Protein AF-A0A0G4PUP4-F1 (afdb_monomer_lite)

Organism: Penicillium camemberti (strain FM 013) (NCBI:txid1429867)

Secondary structure (DSSP, 8-state):
----TT-EEE-TT--EEEE---TT-----HHHHSSS-STT--HHHHHTT--S--HHHHHHHHHHHHH-HHHHHHHTS-THHHHHHHHHH------HHHHHHHHHHHHHHHHTPPPPP-

pLDDT: mean 81.64, std 12.45, range [46.5, 97.56]

Foldseek 3Di:
DPQPQPDFDADPVRDGPDGPNCPPDDDDPLLLVLAAAPVQDPVVCLLQLPWDGHPSLVVVLVVVCVVPVVSSCSSVDTCLSVLVCVLVPDPDPDDPVSNVSNVVSSVCVVVVHDDDDD

Sequence (118 aa):
MDDKGDYILVDKDFNVTGLIDWIFARAVLIYEAFGPLLLTAEMNDIYEGKPGRSRGDTILAEAIQTKNKDLVRFFSGPDLVRRFSFSLGMGMDMSWDKAVALFRGIISIAERSSLKFD

Structure (mmCIF, N/CA/C/O backbone):
data_AF-A0A0G4PUP4-F1
#
_entry.id   AF-A0A0G4PUP4-F1
#
loop_
_atom_site.group_PDB
_atom_site.id
_atom_site.type_symbol
_atom_site.label_atom_id
_atom_site.label_alt_id
_atom_site.label_comp_id
_atom_site.label_asym_id
_atom_site.label_entity_id
_atom_site.label_seq_id
_atom_site.pdbx_PDB_ins_code
_atom_site.Cartn_x
_atom_site.Cartn_y
_atom_site.Cartn_z
_atom_site.occupancy
_atom_site.B_iso_or_equiv
_atom_site.auth_seq_id
_atom_site.auth_comp_id
_atom_site.auth_asym_id
_atom_site.auth_atom_id
_atom_site.pdbx_PDB_model_num
ATOM 1 N N . MET A 1 1 ? -19.122 -0.556 -12.487 1.00 48.66 1 MET A N 1
ATOM 2 C CA . MET A 1 1 ? -19.631 -0.708 -11.111 1.00 48.66 1 MET A CA 1
ATOM 3 C C . MET A 1 1 ? -18.873 0.295 -10.278 1.00 48.66 1 MET A C 1
ATOM 5 O O . MET A 1 1 ? -17.676 0.408 -10.503 1.00 48.66 1 MET A O 1
ATOM 9 N N . ASP A 1 2 ? -19.562 1.063 -9.439 1.00 49.28 2 ASP A N 1
ATOM 10 C CA . ASP A 1 2 ? -18.888 1.783 -8.355 1.00 49.28 2 ASP A CA 1
ATOM 11 C C . ASP A 1 2 ? -18.415 0.693 -7.387 1.00 49.28 2 ASP A C 1
ATOM 13 O O . ASP A 1 2 ? -19.221 -0.140 -6.983 1.00 49.28 2 ASP A O 1
ATOM 17 N N . ASP A 1 3 ? -17.102 0.565 -7.227 1.00 53.50 3 ASP A N 1
ATOM 18 C CA . ASP A 1 3 ? -16.391 -0.551 -6.583 1.00 53.50 3 ASP A CA 1
ATOM 19 C C . ASP A 1 3 ? -15.763 -0.132 -5.251 1.00 53.50 3 ASP A C 1
ATOM 21 O O . ASP A 1 3 ? -14.914 -0.827 -4.678 1.00 53.50 3 ASP A O 1
ATOM 25 N N . LYS A 1 4 ? -16.147 1.048 -4.774 1.00 60.50 4 LYS A N 1
ATOM 26 C CA . LYS A 1 4 ? -15.614 1.621 -3.559 1.00 60.50 4 LYS A CA 1
ATOM 27 C C . LYS A 1 4 ? -16.344 0.959 -2.407 1.00 60.50 4 LYS A C 1
ATOM 29 O O . LYS A 1 4 ? -17.437 1.349 -2.033 1.00 60.50 4 LYS A O 1
ATOM 34 N N . GLY A 1 5 ? -15.724 -0.063 -1.826 1.00 57.12 5 GLY A N 1
ATOM 35 C CA . GLY A 1 5 ? -16.122 -0.623 -0.533 1.00 57.12 5 GLY A CA 1
ATOM 36 C C . GLY A 1 5 ? -15.919 0.378 0.613 1.00 57.12 5 GLY A C 1
ATOM 37 O O . GLY A 1 5 ? -15.185 0.094 1.558 1.00 57.12 5 GLY A O 1
ATOM 38 N N . ASP A 1 6 ? -16.500 1.573 0.507 1.00 69.88 6 ASP A N 1
ATOM 39 C CA . ASP A 1 6 ? -16.367 2.701 1.428 1.00 69.88 6 ASP A CA 1
ATOM 40 C C . ASP A 1 6 ? -17.673 3.021 2.178 1.00 69.88 6 ASP A C 1
ATOM 42 O O . ASP A 1 6 ? -17.693 3.888 3.056 1.00 69.88 6 ASP A O 1
ATOM 46 N N . TYR A 1 7 ? -18.749 2.269 1.926 1.00 81.62 7 TYR A N 1
ATOM 47 C CA . TYR A 1 7 ? -20.032 2.464 2.594 1.00 81.62 7 TYR A CA 1
ATOM 48 C C . TYR A 1 7 ? -20.056 1.846 4.000 1.00 81.62 7 TYR A C 1
ATOM 50 O O . TYR A 1 7 ? -20.459 0.699 4.218 1.00 81.62 7 TYR A O 1
ATOM 58 N N . ILE A 1 8 ? -19.659 2.654 4.983 1.00 88.25 8 ILE A N 1
ATOM 59 C CA . ILE A 1 8 ? -19.864 2.385 6.411 1.00 88.25 8 ILE A CA 1
ATOM 60 C C . ILE A 1 8 ? -21.235 2.933 6.821 1.00 88.25 8 ILE A C 1
ATOM 62 O O . ILE A 1 8 ? -21.483 4.136 6.733 1.00 88.25 8 ILE A O 1
ATOM 66 N N . LEU A 1 9 ? -22.126 2.064 7.303 1.00 91.56 9 LEU A N 1
ATOM 67 C CA . LEU A 1 9 ? -23.409 2.478 7.867 1.00 91.56 9 LEU A CA 1
ATOM 68 C C . LEU A 1 9 ? -23.214 2.881 9.329 1.00 91.56 9 LEU A C 1
ATOM 70 O O . LEU A 1 9 ? -22.669 2.108 10.122 1.00 91.56 9 LEU A O 1
ATOM 74 N N . VAL A 1 10 ? -23.697 4.067 9.693 1.00 94.69 10 VAL A N 1
ATOM 75 C CA . VAL A 1 10 ? -23.664 4.567 11.071 1.00 94.69 10 VAL A CA 1
ATOM 76 C C . VAL A 1 10 ? -25.065 4.870 11.588 1.00 94.69 10 VAL A C 1
ATOM 78 O O . VAL A 1 10 ? -25.950 5.239 10.814 1.00 94.69 10 VAL A O 1
ATOM 81 N N . ASP A 1 11 ? -25.282 4.696 12.890 1.00 96.00 11 ASP A N 1
ATOM 82 C CA . ASP A 1 11 ? -26.496 5.187 13.545 1.00 96.00 11 ASP A CA 1
ATOM 83 C C . ASP A 1 11 ? -26.430 6.706 13.812 1.00 96.00 11 ASP A C 1
ATOM 85 O O . ASP A 1 11 ? -25.466 7.394 13.467 1.00 96.00 11 ASP A O 1
ATOM 89 N N . LYS A 1 12 ? -27.479 7.242 14.444 1.00 96.50 12 LYS A N 1
ATOM 90 C CA . LYS A 1 12 ? -27.584 8.663 14.818 1.00 96.50 12 LYS A CA 1
ATOM 91 C C . LYS A 1 12 ? -26.496 9.142 15.795 1.00 96.50 12 LYS A C 1
ATOM 93 O O . LYS A 1 12 ? -26.303 10.347 15.919 1.00 96.50 12 LYS A O 1
ATOM 98 N N . ASP A 1 13 ? -25.827 8.217 16.479 1.00 97.56 13 ASP A N 1
ATOM 99 C CA . ASP A 1 13 ? -24.788 8.474 17.474 1.00 97.56 13 ASP A CA 1
ATOM 100 C C . ASP A 1 13 ? -23.382 8.169 16.904 1.00 97.56 13 ASP A C 1
ATOM 102 O O . ASP A 1 13 ? -22.399 8.155 17.642 1.00 97.56 13 ASP A O 1
ATOM 106 N N . PHE A 1 14 ? -23.273 7.969 15.581 1.00 91.75 14 PHE A N 1
ATOM 107 C CA . PHE A 1 14 ? -22.051 7.635 14.838 1.00 91.75 14 PHE A CA 1
ATOM 108 C C . PHE A 1 14 ? -21.441 6.261 15.153 1.00 91.75 14 PHE A C 1
ATOM 110 O O . PHE A 1 14 ? -20.281 6.009 14.811 1.00 91.75 14 PHE A O 1
ATOM 117 N N . ASN A 1 15 ? -22.196 5.335 15.748 1.00 95.25 15 ASN A N 1
ATOM 118 C CA . ASN A 1 15 ? -21.725 3.960 15.897 1.00 95.25 15 ASN A CA 1
ATOM 119 C C . ASN A 1 15 ? -21.805 3.234 14.555 1.00 95.25 15 ASN A C 1
ATOM 121 O O . ASN A 1 15 ? -22.824 3.305 13.869 1.00 95.25 15 ASN A O 1
ATOM 125 N N . VAL A 1 16 ? -20.757 2.485 14.204 1.00 93.56 16 VAL A N 1
ATOM 126 C CA . VAL A 1 16 ? -20.768 1.620 13.017 1.00 93.56 16 VAL A CA 1
ATOM 127 C C . VAL A 1 16 ? -21.768 0.483 13.230 1.00 93.56 16 VAL A C 1
ATOM 129 O O . VAL A 1 16 ? -21.602 -0.332 14.135 1.00 93.56 16 VAL A O 1
ATOM 132 N N . THR A 1 17 ? -22.797 0.419 12.387 1.00 95.62 17 THR A N 1
ATOM 133 C CA . THR A 1 17 ? -23.879 -0.583 12.450 1.00 95.62 17 THR A CA 1
ATOM 134 C C . THR A 1 17 ? -23.856 -1.574 11.291 1.00 95.62 17 THR A C 1
ATOM 136 O O . THR A 1 17 ? -24.493 -2.623 11.368 1.00 95.62 17 THR A O 1
ATOM 139 N N . GLY A 1 18 ? -23.098 -1.290 10.232 1.00 90.38 18 GLY A N 1
ATOM 140 C CA . GLY A 1 18 ? -22.938 -2.193 9.099 1.00 90.38 18 GLY A CA 1
ATOM 141 C C . GLY A 1 18 ? -21.826 -1.759 8.151 1.00 90.38 18 GLY A C 1
ATOM 142 O O . GLY A 1 18 ? -21.426 -0.597 8.133 1.00 90.38 18 GLY A O 1
ATOM 143 N N . LEU A 1 19 ? -21.342 -2.712 7.357 1.00 87.75 19 LEU A N 1
ATOM 144 C CA . LEU A 1 19 ? -20.428 -2.493 6.236 1.00 87.75 19 LEU A CA 1
ATOM 145 C C . LEU A 1 19 ? -21.131 -2.991 4.972 1.00 87.75 19 LEU A C 1
ATOM 147 O O . LEU A 1 19 ? -21.618 -4.124 4.950 1.00 87.75 19 LEU A O 1
ATOM 151 N N . ILE A 1 20 ? -21.223 -2.148 3.949 1.00 84.69 20 ILE A N 1
ATOM 152 C CA . ILE A 1 20 ? -21.882 -2.454 2.673 1.00 84.69 20 ILE A CA 1
ATOM 153 C C . ILE A 1 20 ? -20.820 -2.420 1.564 1.00 84.69 20 ILE A C 1
ATOM 155 O O . ILE A 1 20 ? -19.751 -1.843 1.738 1.00 84.69 20 ILE A O 1
ATOM 159 N N . ASP A 1 21 ? -21.106 -3.080 0.441 1.00 76.31 21 ASP A N 1
ATOM 160 C CA . ASP A 1 21 ? -20.264 -3.072 -0.765 1.00 76.31 21 ASP A CA 1
ATOM 161 C C . ASP A 1 21 ? -18.877 -3.728 -0.596 1.00 76.31 21 ASP A C 1
ATOM 163 O O . ASP A 1 21 ? -17.870 -3.365 -1.195 1.00 76.31 21 ASP A O 1
ATOM 167 N N . TRP A 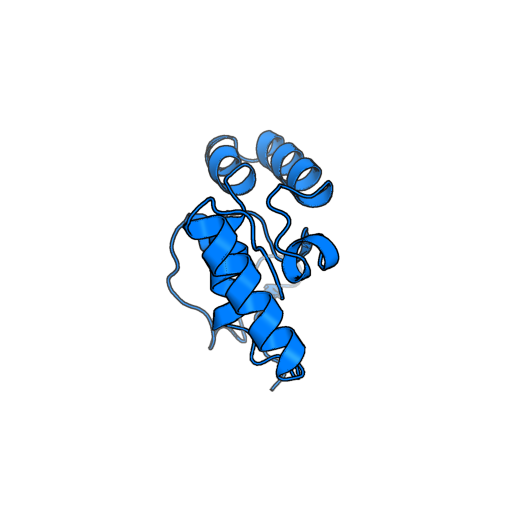1 22 ? -18.822 -4.764 0.244 1.00 76.25 22 TRP A N 1
ATOM 168 C CA . TRP A 1 22 ? -17.599 -5.509 0.571 1.00 76.25 22 TRP A CA 1
ATOM 169 C C . TRP A 1 22 ? -17.313 -6.673 -0.401 1.00 76.25 22 TRP A C 1
ATOM 171 O O . TRP A 1 22 ? -16.526 -7.572 -0.102 1.00 76.25 22 TRP A O 1
ATOM 181 N N . ILE A 1 23 ? -17.975 -6.705 -1.562 1.00 75.25 23 ILE A N 1
ATOM 182 C CA . ILE A 1 23 ? -17.943 -7.845 -2.497 1.00 75.25 23 ILE A CA 1
ATOM 183 C C . ILE A 1 23 ? -16.554 -8.106 -3.103 1.00 75.25 23 ILE A C 1
ATOM 185 O O . ILE A 1 23 ? -16.276 -9.224 -3.528 1.00 75.25 23 ILE A O 1
ATOM 189 N N . PHE A 1 24 ? -15.672 -7.104 -3.097 1.00 71.62 24 PHE A N 1
ATOM 190 C CA . PHE A 1 24 ? -14.285 -7.211 -3.567 1.00 71.62 24 PHE A CA 1
ATOM 191 C C . PHE A 1 24 ? -13.264 -7.414 -2.449 1.00 71.62 24 PHE A C 1
ATOM 193 O O . PHE A 1 24 ? -12.055 -7.440 -2.699 1.00 71.62 24 PHE A O 1
ATOM 200 N N . ALA A 1 25 ? -13.715 -7.562 -1.207 1.00 79.50 25 ALA A N 1
ATOM 201 C CA . ALA A 1 25 ? -12.782 -7.819 -0.139 1.00 79.50 25 ALA A CA 1
ATOM 202 C C . ALA A 1 25 ? -12.173 -9.208 -0.243 1.00 79.50 25 ALA A C 1
ATOM 204 O O . ALA A 1 25 ? -12.812 -10.198 -0.600 1.00 79.50 25 ALA A O 1
ATOM 205 N N . ARG A 1 26 ? -10.904 -9.272 0.129 1.00 83.19 26 ARG A N 1
ATOM 206 C CA . ARG A 1 26 ? -10.092 -10.471 0.016 1.00 83.19 26 ARG A CA 1
ATOM 207 C C . ARG A 1 26 ? -9.129 -10.557 1.182 1.00 83.19 26 ARG A C 1
ATOM 209 O O . ARG A 1 26 ? -8.716 -9.543 1.743 1.00 83.19 26 ARG A O 1
ATOM 216 N N . ALA A 1 27 ? -8.752 -11.783 1.522 1.00 87.62 27 ALA A N 1
ATOM 217 C CA . ALA A 1 27 ? -7.611 -12.009 2.388 1.00 87.62 27 ALA A CA 1
ATOM 218 C C . ALA A 1 27 ? -6.339 -11.646 1.616 1.00 87.62 27 ALA A C 1
ATOM 220 O O . ALA A 1 27 ? -6.122 -12.113 0.496 1.00 87.62 27 ALA A O 1
ATOM 221 N N . VAL A 1 28 ? -5.511 -10.803 2.220 1.00 85.62 28 VAL A N 1
ATOM 222 C CA . VAL A 1 28 ? -4.246 -10.347 1.647 1.00 85.62 28 VAL A CA 1
ATOM 223 C C . VAL A 1 28 ? -3.131 -10.531 2.661 1.00 85.62 28 VAL A C 1
ATOM 225 O O . VAL A 1 28 ? -3.376 -10.678 3.861 1.00 85.62 28 VAL A O 1
ATOM 228 N N . LEU A 1 29 ? -1.888 -10.520 2.190 1.00 86.62 29 LEU A N 1
ATOM 229 C CA . LEU A 1 29 ? -0.743 -10.524 3.091 1.00 86.62 29 LEU A CA 1
ATOM 230 C C . LEU A 1 29 ? -0.716 -9.230 3.911 1.00 86.62 29 LEU A C 1
ATOM 232 O O . LEU A 1 29 ? -1.113 -8.166 3.442 1.00 86.62 29 LEU A O 1
ATOM 236 N N . ILE A 1 30 ? -0.175 -9.301 5.127 1.00 89.19 30 ILE A N 1
ATOM 237 C CA . ILE A 1 30 ? -0.125 -8.156 6.048 1.00 89.19 30 ILE A CA 1
ATOM 238 C C . ILE A 1 30 ? 0.580 -6.924 5.447 1.00 89.19 30 ILE A C 1
ATOM 240 O O . ILE A 1 30 ? 0.203 -5.797 5.742 1.00 89.19 30 ILE A O 1
ATOM 244 N N . TYR A 1 31 ? 1.554 -7.133 4.556 1.00 87.94 31 TYR A N 1
ATOM 245 C CA . TYR A 1 31 ? 2.261 -6.064 3.843 1.00 87.94 31 TYR A CA 1
ATOM 246 C C . TYR A 1 31 ? 1.445 -5.424 2.717 1.00 87.94 31 TYR A C 1
ATOM 248 O O . TYR A 1 31 ? 1.758 -4.315 2.305 1.00 87.94 31 TYR A O 1
ATOM 256 N N . GLU A 1 32 ? 0.422 -6.102 2.205 1.00 87.06 32 GLU A N 1
ATOM 257 C CA . GLU A 1 32 ? -0.518 -5.507 1.254 1.00 87.06 32 GLU A CA 1
ATOM 258 C C . GLU A 1 32 ? -1.598 -4.709 1.997 1.00 87.06 32 GLU A C 1
ATOM 260 O O . GLU A 1 32 ? -1.948 -3.615 1.571 1.00 87.06 32 GLU A O 1
ATOM 265 N N . ALA A 1 33 ? -2.067 -5.210 3.147 1.00 88.81 33 ALA A N 1
ATOM 266 C CA . ALA A 1 33 ? -3.061 -4.519 3.975 1.00 88.81 33 ALA A CA 1
ATOM 267 C C . ALA A 1 33 ? -2.5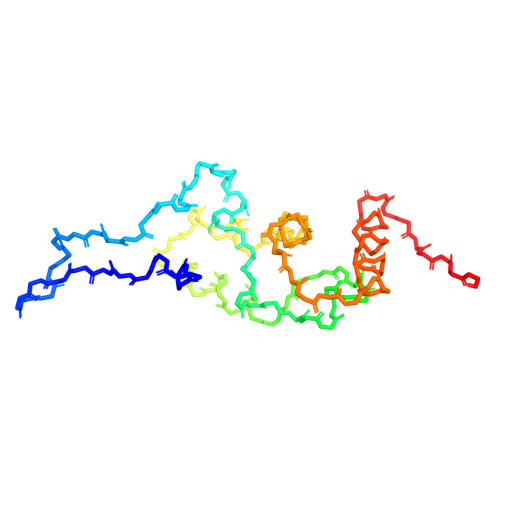05 -3.290 4.719 1.00 88.81 33 ALA A C 1
ATOM 269 O O . ALA A 1 33 ? -3.193 -2.280 4.839 1.00 88.81 33 ALA A O 1
ATOM 270 N N . PHE A 1 34 ? -1.281 -3.382 5.247 1.00 90.81 34 PHE A N 1
ATOM 271 C CA . PHE A 1 34 ? -0.681 -2.367 6.128 1.00 90.81 34 PHE A CA 1
ATOM 272 C C . PHE A 1 34 ? 0.666 -1.840 5.615 1.00 90.81 34 PHE A C 1
ATOM 274 O O . PHE A 1 34 ? 1.442 -1.280 6.386 1.00 90.81 34 PHE A O 1
ATOM 281 N N . GLY A 1 35 ? 0.984 -2.062 4.340 1.00 91.31 35 GLY A N 1
ATOM 282 C CA . GLY A 1 35 ? 2.169 -1.493 3.698 1.00 91.31 35 GLY A CA 1
ATOM 283 C C . GLY A 1 35 ? 1.954 -0.068 3.180 1.00 91.31 35 GLY A C 1
ATOM 284 O O . GLY A 1 35 ? 0.904 0.535 3.416 1.00 91.31 35 GLY A O 1
ATOM 285 N N . PRO A 1 36 ? 2.937 0.476 2.440 1.00 91.38 36 PRO A N 1
ATOM 286 C CA . PRO A 1 36 ? 2.757 1.696 1.658 1.00 91.38 36 PRO A CA 1
ATOM 287 C C . PRO A 1 36 ? 1.501 1.618 0.783 1.00 91.38 36 PRO A C 1
ATOM 289 O O . PRO A 1 36 ? 1.314 0.659 0.032 1.00 91.38 36 PRO A O 1
ATOM 292 N N . LEU A 1 37 ? 0.641 2.631 0.870 1.00 89.56 37 LEU A N 1
ATOM 293 C CA . LEU A 1 37 ? -0.638 2.660 0.164 1.00 89.56 37 LEU A CA 1
ATOM 294 C C . LEU A 1 37 ? -0.480 3.299 -1.221 1.00 89.56 37 LEU A C 1
ATOM 296 O O . LEU A 1 37 ? 0.481 4.022 -1.500 1.00 89.56 37 LEU A O 1
ATOM 300 N N . LEU A 1 38 ? -1.447 3.058 -2.111 1.00 87.56 38 LEU A N 1
ATOM 301 C CA . LEU A 1 38 ? -1.505 3.776 -3.389 1.00 87.56 38 LEU A CA 1
ATOM 302 C C . LEU A 1 38 ? -1.822 5.266 -3.180 1.00 87.56 38 LEU A C 1
ATOM 304 O O . LEU A 1 38 ? -1.284 6.106 -3.887 1.00 87.56 38 LEU A O 1
ATOM 308 N N . LEU A 1 39 ? -2.623 5.596 -2.158 1.00 88.81 39 LEU A N 1
ATOM 309 C CA . LEU A 1 39 ? -2.953 6.977 -1.776 1.00 88.81 39 LEU A CA 1
ATOM 310 C C . LEU A 1 39 ? -1.708 7.834 -1.510 1.00 88.81 39 LEU A C 1
ATOM 312 O O . LEU A 1 39 ? -1.706 9.032 -1.776 1.00 88.81 39 LEU A O 1
ATOM 316 N N . THR A 1 40 ? -0.658 7.228 -0.963 1.00 92.94 40 THR A N 1
ATOM 317 C CA . THR A 1 40 ? 0.590 7.908 -0.631 1.00 92.94 40 THR A CA 1
ATOM 318 C C . THR A 1 40 ? 1.630 7.792 -1.741 1.00 92.94 40 THR A C 1
ATOM 320 O O . THR A 1 40 ? 2.745 8.255 -1.555 1.00 92.94 40 THR A O 1
ATOM 323 N N . ALA A 1 41 ? 1.327 7.193 -2.893 1.00 91.06 41 ALA A N 1
ATOM 324 C CA . ALA A 1 41 ? 2.303 6.969 -3.955 1.00 91.06 41 ALA A CA 1
ATOM 325 C C . ALA A 1 41 ? 2.717 8.235 -4.716 1.00 91.06 41 ALA A C 1
ATOM 327 O O . ALA A 1 41 ? 1.872 9.029 -5.119 1.00 91.06 41 ALA A O 1
ATOM 328 N N . GLU A 1 42 ? 4.011 8.344 -5.036 1.00 91.19 42 GLU A N 1
ATOM 329 C CA . GLU A 1 42 ? 4.470 9.186 -6.146 1.00 91.19 42 GLU A CA 1
ATOM 330 C C . GLU A 1 42 ? 4.331 8.388 -7.444 1.00 91.19 42 GLU A C 1
ATOM 332 O O . GLU A 1 42 ? 5.124 7.490 -7.737 1.00 91.19 42 GLU A O 1
ATOM 337 N N . MET A 1 43 ? 3.293 8.682 -8.227 1.00 85.44 43 MET A N 1
ATOM 338 C CA . MET A 1 43 ? 2.974 7.887 -9.419 1.00 85.44 43 MET A CA 1
ATOM 339 C C . MET A 1 43 ? 4.085 7.921 -10.475 1.00 85.44 43 MET A C 1
ATOM 341 O O . MET A 1 43 ? 4.321 6.910 -11.133 1.00 85.44 43 MET A O 1
ATOM 345 N N . ASN A 1 44 ? 4.803 9.041 -10.602 1.00 86.06 44 ASN A N 1
ATOM 346 C CA . ASN A 1 44 ? 5.940 9.149 -11.522 1.00 86.06 44 ASN A CA 1
ATOM 347 C C . ASN A 1 44 ? 7.043 8.141 -11.166 1.00 86.06 44 ASN A C 1
ATOM 349 O O . ASN A 1 44 ? 7.520 7.427 -12.042 1.00 86.06 44 ASN A O 1
ATOM 353 N N . ASP A 1 45 ? 7.374 7.997 -9.879 1.00 87.06 45 ASP A N 1
ATOM 354 C CA . ASP A 1 45 ? 8.378 7.031 -9.420 1.00 87.06 45 ASP A CA 1
ATOM 355 C C . ASP A 1 45 ? 7.917 5.578 -9.611 1.00 87.06 45 ASP A C 1
ATOM 357 O O . ASP A 1 45 ? 8.732 4.680 -9.852 1.00 87.06 45 ASP A O 1
ATOM 361 N N . ILE A 1 46 ? 6.606 5.321 -9.532 1.00 81.56 46 ILE A N 1
ATOM 362 C CA . ILE A 1 46 ? 6.035 4.011 -9.872 1.00 81.56 46 ILE A CA 1
ATOM 363 C C . ILE A 1 46 ? 6.249 3.701 -11.355 1.00 81.56 46 ILE A C 1
ATOM 365 O O . ILE A 1 46 ? 6.802 2.647 -11.671 1.00 81.56 46 ILE A O 1
ATOM 369 N N . TYR A 1 47 ? 5.856 4.608 -12.250 1.00 78.00 47 TYR A N 1
ATOM 370 C CA . TYR A 1 47 ? 5.943 4.390 -13.698 1.00 78.00 47 TYR A CA 1
ATOM 371 C C . TYR A 1 47 ? 7.380 4.357 -14.226 1.00 78.00 47 TYR A C 1
ATOM 373 O O . TYR A 1 47 ? 7.669 3.603 -15.150 1.00 78.00 47 TYR A O 1
ATOM 381 N N . GLU A 1 48 ? 8.286 5.129 -13.631 1.00 81.06 48 GLU A N 1
ATOM 382 C CA . GLU A 1 48 ? 9.705 5.160 -14.008 1.00 81.06 48 GLU A CA 1
ATOM 383 C C . GLU A 1 48 ? 10.532 4.055 -13.331 1.00 81.06 48 GLU A C 1
ATOM 385 O O . GLU A 1 48 ? 11.741 3.972 -13.537 1.00 81.06 48 GLU A O 1
ATOM 390 N N . GLY A 1 49 ? 9.911 3.209 -12.499 1.00 76.38 49 GLY A N 1
ATOM 391 C CA . GLY A 1 49 ? 10.614 2.135 -11.796 1.00 76.38 49 GLY A CA 1
ATOM 392 C C . GLY A 1 49 ? 11.629 2.634 -10.761 1.00 76.38 49 GLY A C 1
ATOM 393 O O . GLY A 1 49 ? 12.542 1.896 -10.398 1.00 76.38 49 GLY A O 1
ATOM 394 N N . LYS A 1 50 ? 11.489 3.870 -10.268 1.00 84.00 50 LYS A N 1
ATOM 395 C CA . LYS A 1 50 ? 12.346 4.437 -9.219 1.00 84.00 50 LYS A CA 1
ATOM 396 C C . LYS A 1 50 ? 11.910 3.892 -7.858 1.00 84.00 50 LYS A C 1
ATOM 398 O O . LYS A 1 50 ? 10.816 4.236 -7.410 1.00 84.00 50 LYS A O 1
ATOM 403 N N . PRO A 1 51 ? 12.705 3.036 -7.194 1.00 80.62 51 PRO A N 1
ATOM 404 C CA . PRO A 1 51 ? 12.318 2.460 -5.913 1.00 80.62 51 PRO A CA 1
ATOM 405 C C . PRO A 1 51 ? 12.407 3.508 -4.803 1.00 80.62 51 PRO A C 1
ATOM 407 O O . PRO A 1 51 ? 13.283 4.372 -4.821 1.00 80.62 51 PRO A O 1
ATOM 410 N N . GLY A 1 52 ? 11.550 3.390 -3.793 1.00 83.69 52 GLY A N 1
ATOM 411 C CA . GLY A 1 52 ? 11.619 4.256 -2.623 1.00 83.69 52 GLY A CA 1
ATOM 412 C C . GLY A 1 52 ? 10.261 4.578 -2.026 1.00 83.69 52 GLY A C 1
ATOM 413 O O . GLY A 1 52 ? 9.211 4.329 -2.615 1.00 83.69 52 GLY A O 1
ATOM 414 N N . ARG A 1 53 ? 10.312 5.138 -0.819 1.00 87.25 53 ARG A N 1
ATOM 415 C CA . ARG A 1 53 ? 9.150 5.680 -0.119 1.00 87.25 53 ARG A CA 1
ATOM 416 C C . ARG A 1 53 ? 8.909 7.110 -0.562 1.00 87.25 53 ARG A C 1
ATOM 418 O O . ARG A 1 53 ? 9.850 7.901 -0.636 1.00 87.25 53 ARG A O 1
ATOM 425 N N . SER A 1 54 ? 7.649 7.453 -0.770 1.00 91.94 54 SER A N 1
ATOM 426 C CA . SER A 1 54 ? 7.265 8.840 -0.981 1.00 91.94 54 SER A CA 1
ATOM 427 C C . SER A 1 54 ? 7.349 9.650 0.315 1.00 91.94 54 SER A C 1
ATOM 429 O O . SER A 1 54 ? 7.455 9.129 1.438 1.00 91.94 54 SER A O 1
ATOM 431 N N . ARG A 1 55 ? 7.186 10.967 0.177 1.00 93.31 55 ARG A N 1
ATOM 432 C CA . ARG A 1 55 ? 6.928 11.837 1.328 1.00 93.31 55 ARG A CA 1
ATOM 433 C C . ARG A 1 55 ? 5.638 11.438 2.056 1.00 93.31 55 ARG A C 1
ATOM 435 O O . ARG A 1 55 ? 5.611 11.445 3.284 1.00 93.31 55 ARG A O 1
ATOM 442 N N . GLY A 1 56 ? 4.597 11.057 1.313 1.00 94.06 56 GLY A N 1
ATOM 443 C CA . GLY A 1 56 ? 3.323 10.595 1.869 1.00 94.06 56 GLY A CA 1
ATOM 444 C C . GLY A 1 56 ? 3.467 9.338 2.731 1.00 94.06 56 GLY A C 1
ATOM 445 O O . GLY A 1 56 ? 2.918 9.290 3.828 1.00 94.06 56 GLY A O 1
ATOM 446 N N . ASP A 1 57 ? 4.273 8.366 2.293 1.00 93.88 57 ASP A N 1
ATOM 447 C CA . ASP A 1 57 ? 4.557 7.133 3.042 1.00 93.88 57 ASP A CA 1
ATOM 448 C C . ASP A 1 57 ? 5.250 7.444 4.377 1.00 93.88 57 ASP A C 1
ATOM 450 O O . ASP A 1 57 ? 5.079 6.738 5.374 1.00 93.88 57 ASP A O 1
ATOM 454 N N . THR A 1 58 ? 6.042 8.519 4.412 1.00 93.00 58 THR A N 1
ATOM 455 C CA . THR A 1 58 ? 6.713 8.985 5.630 1.00 93.00 58 THR A CA 1
ATOM 456 C C . THR A 1 58 ? 5.749 9.611 6.614 1.00 93.00 58 THR A C 1
ATOM 458 O O . THR A 1 58 ? 5.684 9.158 7.755 1.00 93.00 58 THR A O 1
ATOM 461 N N . ILE A 1 59 ? 4.928 10.549 6.150 1.00 94.88 59 ILE A N 1
ATOM 462 C CA . ILE A 1 59 ? 3.912 11.198 6.984 1.00 94.88 59 ILE A CA 1
ATOM 463 C C . ILE A 1 59 ? 2.929 10.161 7.546 1.00 94.88 59 ILE A C 1
ATOM 465 O O . ILE A 1 59 ? 2.590 10.199 8.729 1.00 94.88 59 ILE A O 1
ATOM 469 N N . LEU A 1 60 ? 2.493 9.203 6.722 1.00 93.50 60 LEU A N 1
ATOM 470 C CA . LEU A 1 60 ? 1.565 8.164 7.160 1.00 93.50 60 LEU A CA 1
ATOM 471 C C . LEU A 1 60 ? 2.192 7.248 8.220 1.00 93.50 60 LEU A C 1
ATOM 473 O O . LEU A 1 60 ? 1.558 6.972 9.236 1.00 93.50 60 LEU A O 1
ATOM 477 N N . ALA A 1 61 ? 3.434 6.803 8.022 1.00 93.00 61 ALA A N 1
ATOM 478 C CA . ALA A 1 61 ? 4.118 5.953 8.994 1.00 93.00 61 ALA A CA 1
ATOM 479 C C . ALA A 1 61 ? 4.309 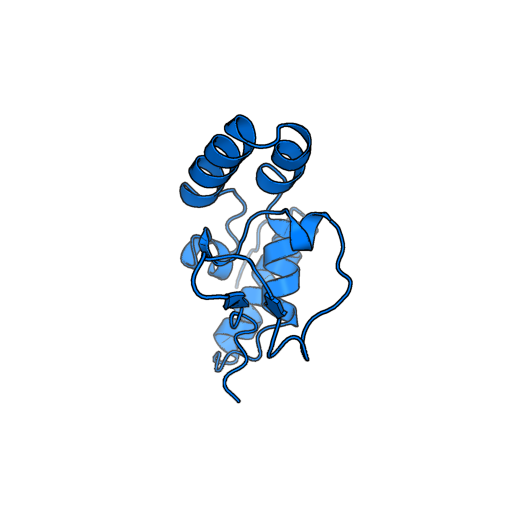6.651 10.353 1.00 93.00 61 ALA A C 1
ATOM 481 O O . ALA A 1 61 ? 4.095 6.028 11.396 1.00 93.00 61 ALA A O 1
ATOM 482 N N . GLU A 1 62 ? 4.650 7.943 10.354 1.00 93.62 62 GLU A N 1
ATOM 483 C CA . GLU A 1 62 ? 4.756 8.760 11.570 1.00 93.62 62 GLU A CA 1
ATOM 484 C C . GLU A 1 62 ? 3.401 8.905 12.272 1.00 93.62 62 GLU A C 1
ATOM 486 O O . GLU A 1 62 ? 3.296 8.698 13.484 1.00 93.62 62 GLU A O 1
ATOM 491 N N . ALA A 1 63 ? 2.334 9.177 11.517 1.00 94.00 63 ALA A N 1
ATOM 492 C CA . ALA A 1 63 ? 0.984 9.245 12.065 1.00 94.00 63 ALA A CA 1
ATOM 493 C C . ALA A 1 63 ? 0.575 7.914 12.719 1.00 94.00 63 ALA A C 1
ATOM 495 O O . ALA A 1 63 ? 0.093 7.908 13.855 1.00 94.00 63 ALA A O 1
ATOM 496 N N . ILE A 1 64 ? 0.831 6.780 12.057 1.00 94.38 64 ILE A N 1
ATOM 497 C CA . ILE A 1 64 ? 0.556 5.445 12.605 1.00 94.38 64 ILE A CA 1
ATOM 498 C C . ILE A 1 64 ? 1.405 5.165 13.844 1.00 94.38 64 ILE A C 1
ATOM 500 O O . ILE A 1 64 ? 0.890 4.582 14.794 1.00 94.38 64 ILE A O 1
ATOM 504 N N . GLN A 1 65 ? 2.650 5.636 13.917 1.00 93.75 65 GLN A N 1
ATOM 505 C CA . GLN A 1 65 ? 3.505 5.441 15.093 1.00 93.75 65 GLN A CA 1
ATOM 506 C C . GLN A 1 65 ? 2.908 6.014 16.374 1.00 93.75 65 GLN A C 1
ATOM 508 O O . GLN A 1 65 ? 3.068 5.422 17.445 1.00 93.75 65 GLN A O 1
ATOM 513 N N . THR A 1 66 ? 2.172 7.120 16.266 1.00 92.25 66 THR A N 1
ATOM 514 C CA . THR A 1 66 ? 1.462 7.715 17.406 1.00 92.25 66 THR A CA 1
ATOM 515 C C . THR A 1 66 ? 0.214 6.933 17.827 1.00 92.25 66 THR A C 1
ATOM 517 O O . THR A 1 66 ? -0.259 7.106 18.948 1.00 92.25 66 THR A O 1
ATOM 520 N N . LYS A 1 67 ? -0.325 6.071 16.953 1.00 92.81 67 LYS A N 1
ATOM 521 C CA . LYS A 1 67 ? -1.581 5.331 17.163 1.00 92.81 67 LYS A CA 1
ATOM 522 C C . LYS A 1 67 ? -1.362 3.859 17.491 1.00 92.81 67 LYS A C 1
ATOM 524 O O . LYS A 1 67 ? -2.008 3.333 18.389 1.00 92.81 67 LYS A O 1
ATOM 529 N N . ASN A 1 68 ? -0.471 3.192 16.764 1.00 91.50 68 ASN A N 1
ATOM 530 C CA . ASN A 1 68 ? -0.148 1.783 16.932 1.00 91.50 68 ASN A CA 1
ATOM 531 C C . ASN A 1 68 ? 1.279 1.493 16.437 1.00 91.50 68 ASN A C 1
ATOM 533 O O . ASN A 1 68 ? 1.543 1.415 15.236 1.00 91.50 68 AS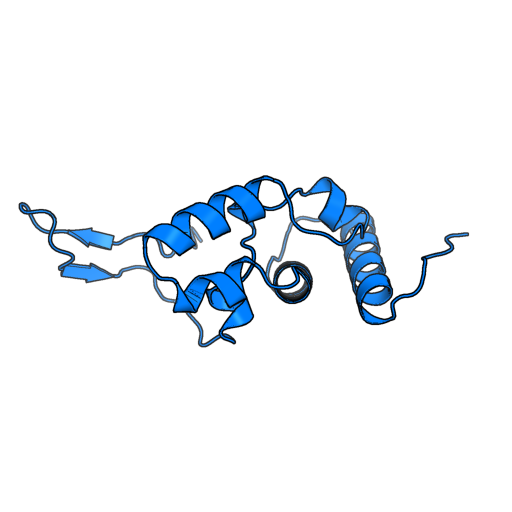N A O 1
ATOM 537 N N . LYS A 1 69 ? 2.200 1.288 17.384 1.00 90.50 69 LYS A N 1
ATOM 538 C CA . LYS A 1 69 ? 3.626 1.061 17.105 1.00 90.50 69 LYS A CA 1
ATOM 539 C C . LYS A 1 69 ? 3.904 -0.259 16.384 1.00 90.50 69 LYS A C 1
ATOM 541 O O . LYS A 1 69 ? 4.867 -0.330 15.624 1.00 90.50 69 LYS A O 1
ATOM 546 N N . ASP A 1 70 ? 3.061 -1.272 16.572 1.00 91.12 70 ASP A N 1
ATOM 547 C CA . ASP A 1 70 ? 3.267 -2.597 15.979 1.00 91.12 70 ASP A CA 1
ATOM 548 C C . ASP A 1 70 ? 3.015 -2.602 14.470 1.00 91.12 70 ASP A C 1
ATOM 550 O O . ASP A 1 70 ? 3.585 -3.424 13.747 1.00 91.12 70 ASP A O 1
ATOM 554 N N . LEU A 1 71 ? 2.199 -1.661 13.983 1.00 91.19 71 LEU A N 1
ATOM 555 C CA . LEU A 1 71 ? 1.886 -1.527 12.562 1.00 91.19 71 LEU A CA 1
ATOM 556 C C . LEU A 1 71 ? 2.919 -0.710 11.783 1.00 91.19 71 LEU A C 1
ATOM 558 O O . LEU A 1 71 ? 3.067 -0.909 10.580 1.00 91.19 71 LEU A O 1
ATOM 562 N N . VAL A 1 72 ? 3.680 0.163 12.449 1.00 92.31 72 VAL A N 1
ATOM 563 C CA . VAL A 1 72 ? 4.646 1.074 11.801 1.00 92.31 72 VAL A CA 1
ATOM 564 C C . VAL A 1 72 ? 5.638 0.330 10.922 1.00 92.31 72 VAL A C 1
ATOM 566 O O . VAL A 1 72 ? 5.972 0.799 9.841 1.00 92.31 72 VAL A O 1
ATOM 569 N N . ARG A 1 73 ? 6.097 -0.850 11.354 1.00 91.06 73 ARG A N 1
ATOM 570 C CA . ARG A 1 73 ? 7.060 -1.652 10.585 1.00 91.06 73 ARG A CA 1
ATOM 571 C C . ARG A 1 73 ? 6.542 -2.052 9.200 1.00 91.06 73 ARG A C 1
ATOM 573 O O . ARG A 1 73 ? 7.350 -2.276 8.307 1.00 91.06 73 ARG A O 1
ATOM 580 N N . PHE A 1 74 ? 5.223 -2.157 9.031 1.00 92.31 74 PHE A N 1
ATOM 581 C CA . PHE A 1 74 ? 4.601 -2.494 7.755 1.00 92.31 74 PHE A CA 1
ATOM 582 C C . PHE A 1 74 ? 4.479 -1.246 6.873 1.00 92.31 74 PHE A C 1
ATOM 584 O O . PHE A 1 74 ? 4.963 -1.269 5.745 1.00 92.31 74 PHE A O 1
ATOM 591 N N . PHE A 1 75 ? 3.982 -0.127 7.414 1.00 91.00 75 PHE A N 1
ATOM 592 C CA . PHE A 1 75 ? 3.870 1.150 6.687 1.00 91.00 75 PHE A CA 1
ATOM 593 C C . PHE A 1 75 ? 5.234 1.755 6.311 1.00 91.00 75 PHE A C 1
ATOM 595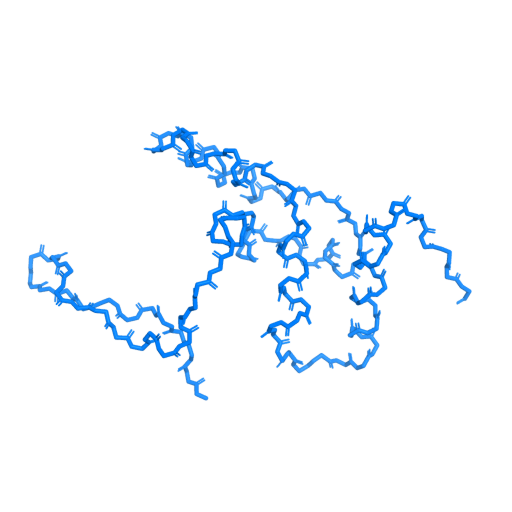 O O . PHE A 1 75 ? 5.367 2.457 5.309 1.00 91.00 75 PHE A O 1
ATOM 602 N N . SER A 1 76 ? 6.268 1.459 7.099 1.00 88.12 76 SER A N 1
ATOM 603 C CA . SER A 1 76 ? 7.666 1.812 6.822 1.00 88.12 76 SER A CA 1
ATOM 604 C C . SER A 1 76 ? 8.401 0.772 5.973 1.00 88.12 76 SER A C 1
ATOM 606 O O . SER A 1 76 ? 9.592 0.938 5.706 1.00 88.12 76 SER A O 1
ATOM 608 N N . GLY A 1 77 ? 7.726 -0.309 5.580 1.00 84.69 77 GLY A N 1
ATOM 609 C CA . GLY A 1 77 ? 8.301 -1.379 4.779 1.00 84.69 77 GLY A CA 1
ATOM 610 C C . GLY A 1 77 ? 8.567 -0.974 3.321 1.00 84.69 77 GLY A C 1
ATOM 611 O O . GLY A 1 77 ? 8.189 0.115 2.886 1.00 84.69 77 GLY A O 1
ATOM 612 N N . PRO A 1 78 ? 9.223 -1.854 2.545 1.00 81.94 78 PRO A N 1
ATOM 613 C CA . PRO A 1 78 ? 9.444 -1.643 1.116 1.00 81.94 78 PRO A CA 1
ATOM 614 C C . PRO A 1 78 ? 8.126 -1.506 0.345 1.00 81.94 78 PRO A C 1
ATOM 616 O O . PRO A 1 78 ? 7.149 -2.192 0.644 1.00 81.94 78 PRO A O 1
ATOM 619 N N . ASP A 1 79 ? 8.116 -0.697 -0.713 1.00 86.81 79 ASP A N 1
ATOM 620 C CA . ASP A 1 79 ? 6.927 -0.462 -1.544 1.00 86.81 79 ASP A CA 1
ATOM 621 C C . ASP A 1 79 ? 6.713 -1.523 -2.644 1.00 86.81 79 ASP A C 1
ATOM 623 O O . ASP A 1 79 ? 5.804 -1.402 -3.467 1.00 86.81 79 ASP A O 1
ATOM 627 N N . LEU A 1 80 ? 7.525 -2.587 -2.637 1.00 85.88 80 LEU A N 1
ATOM 628 C CA . LEU A 1 80 ? 7.496 -3.667 -3.624 1.00 85.88 80 LEU A CA 1
ATOM 629 C C . LEU A 1 80 ? 6.120 -4.338 -3.714 1.00 85.88 80 LEU A C 1
ATOM 631 O O . LEU A 1 80 ? 5.624 -4.562 -4.815 1.00 85.88 80 LEU A O 1
ATOM 635 N N . VAL A 1 81 ? 5.491 -4.621 -2.567 1.00 87.06 81 VAL A N 1
ATOM 636 C CA . VAL A 1 81 ? 4.170 -5.269 -2.521 1.00 87.06 81 VAL A CA 1
ATOM 637 C C . VAL A 1 81 ? 3.118 -4.384 -3.182 1.00 87.06 81 VAL A C 1
ATOM 639 O O . VAL A 1 81 ? 2.376 -4.859 -4.032 1.00 87.06 81 VAL A O 1
ATOM 642 N N . ARG A 1 82 ? 3.115 -3.080 -2.882 1.00 88.06 82 ARG A N 1
ATOM 643 C CA . ARG A 1 82 ? 2.225 -2.112 -3.534 1.00 88.06 82 ARG A CA 1
ATOM 644 C C . ARG A 1 82 ? 2.436 -2.080 -5.045 1.00 88.06 82 ARG A C 1
ATOM 646 O O . ARG A 1 82 ? 1.455 -2.119 -5.778 1.00 88.06 82 ARG A O 1
ATOM 653 N N . ARG A 1 83 ? 3.686 -2.004 -5.522 1.00 85.19 83 ARG A N 1
ATOM 654 C CA . ARG A 1 83 ? 3.990 -1.971 -6.967 1.00 85.19 83 ARG A CA 1
ATOM 655 C C . ARG A 1 83 ? 3.489 -3.225 -7.673 1.00 85.19 83 ARG A C 1
ATOM 657 O O . ARG A 1 83 ? 2.835 -3.127 -8.707 1.00 85.19 83 ARG A O 1
ATOM 664 N N . PHE A 1 84 ? 3.754 -4.383 -7.077 1.00 81.50 84 PHE A N 1
ATOM 665 C CA . PHE A 1 84 ? 3.294 -5.667 -7.584 1.00 81.50 84 PHE A CA 1
ATOM 666 C C . PHE A 1 84 ? 1.760 -5.734 -7.623 1.00 81.50 84 PHE A C 1
ATOM 668 O O . PHE A 1 84 ? 1.187 -5.924 -8.695 1.00 81.50 84 PHE A O 1
ATOM 675 N N . SER A 1 85 ? 1.082 -5.468 -6.503 1.00 80.00 85 SER A N 1
ATOM 676 C CA . SER A 1 85 ? -0.385 -5.473 -6.421 1.00 80.00 85 SER A CA 1
ATOM 677 C C . SER A 1 85 ? -1.041 -4.466 -7.368 1.00 80.00 85 SER A C 1
ATOM 679 O O . SER A 1 85 ? -2.034 -4.794 -8.012 1.00 80.00 85 SER A O 1
ATOM 681 N N . PHE A 1 86 ? -0.476 -3.263 -7.507 1.00 78.69 86 PHE A N 1
ATOM 682 C CA . PHE A 1 86 ? -0.978 -2.238 -8.423 1.00 78.69 86 PHE A CA 1
ATOM 683 C C . PHE A 1 86 ? -0.931 -2.700 -9.884 1.00 78.69 86 PHE A C 1
ATOM 685 O O . PHE A 1 86 ? -1.900 -2.511 -10.614 1.00 78.69 86 PHE A O 1
ATOM 692 N N . SER A 1 87 ? 0.158 -3.358 -10.293 1.00 71.94 87 SER A N 1
ATOM 693 C CA . SER A 1 87 ? 0.300 -3.878 -11.659 1.00 71.94 87 SER A CA 1
ATOM 694 C C . SER A 1 87 ? -0.615 -5.055 -11.989 1.00 71.94 87 SER A C 1
ATOM 696 O O . SER A 1 87 ? -0.992 -5.221 -13.144 1.00 71.94 87 SER A O 1
ATOM 698 N N . LEU A 1 88 ? -0.975 -5.866 -10.989 1.00 71.75 88 LEU A N 1
ATOM 699 C CA . LEU A 1 88 ? -1.836 -7.034 -11.177 1.00 71.75 88 LEU A CA 1
ATOM 700 C C . LEU A 1 88 ? -3.328 -6.705 -11.088 1.00 71.75 88 LEU A C 1
ATOM 702 O O . LEU A 1 88 ? -4.140 -7.379 -11.716 1.00 71.75 88 LEU A O 1
ATOM 706 N N . GLY A 1 89 ? -3.690 -5.744 -10.238 1.00 67.19 89 GLY A N 1
ATOM 707 C CA . GLY A 1 89 ? -5.056 -5.613 -9.729 1.00 67.19 89 GLY A CA 1
ATOM 708 C C . GLY A 1 89 ? -5.880 -4.495 -10.346 1.00 67.19 89 GLY A C 1
ATOM 709 O O . GLY A 1 89 ? -7.102 -4.531 -10.246 1.00 67.19 89 GLY A O 1
ATOM 710 N N . MET A 1 90 ? -5.252 -3.516 -10.992 1.00 58.72 90 MET A N 1
ATOM 711 C CA . MET A 1 90 ? -5.987 -2.407 -11.584 1.00 58.72 90 MET A CA 1
ATOM 712 C C . MET A 1 90 ? -5.986 -2.605 -13.093 1.00 58.72 90 MET A C 1
ATOM 714 O O . MET A 1 90 ? -4.989 -2.323 -13.758 1.00 58.72 90 MET A O 1
ATOM 718 N N . GLY A 1 91 ? -7.114 -3.090 -13.624 1.00 51.12 91 GLY A N 1
ATOM 719 C CA . GLY A 1 91 ? -7.476 -3.013 -15.042 1.00 51.12 91 GLY A CA 1
ATOM 720 C C . GLY A 1 91 ? -7.610 -1.552 -15.462 1.00 51.12 91 GLY A C 1
ATOM 721 O O . GLY A 1 91 ? -8.697 -1.065 -15.752 1.00 51.12 91 GLY A O 1
ATOM 722 N N . MET A 1 92 ? -6.503 -0.822 -15.378 1.00 57.22 92 MET A N 1
ATOM 723 C CA . MET A 1 92 ? -6.418 0.566 -15.762 1.00 57.22 92 MET A CA 1
ATOM 724 C C . MET A 1 92 ? -6.557 0.586 -17.269 1.00 57.22 92 MET A C 1
ATOM 726 O O . MET A 1 92 ? -5.984 -0.258 -17.959 1.00 57.22 92 MET A O 1
ATOM 730 N N . ASP A 1 93 ? -7.268 1.582 -17.765 1.00 65.19 93 ASP A N 1
ATOM 731 C CA . ASP A 1 93 ? -7.314 1.965 -19.171 1.00 65.19 93 ASP A CA 1
ATOM 732 C C . ASP A 1 93 ? -5.934 2.521 -19.602 1.00 65.19 93 ASP A C 1
ATOM 734 O O . ASP A 1 93 ? -5.759 3.673 -20.001 1.00 65.19 93 ASP A O 1
ATOM 738 N N . MET A 1 94 ? -4.884 1.737 -19.352 1.00 72.44 94 MET A N 1
ATOM 739 C CA . MET A 1 94 ? -3.497 2.062 -19.605 1.00 72.44 94 MET A CA 1
ATOM 740 C C . MET A 1 94 ? -3.169 1.641 -21.027 1.00 72.44 94 MET A C 1
ATOM 742 O O . MET A 1 94 ? -3.484 0.532 -21.457 1.00 72.44 94 MET A O 1
ATOM 746 N N . SER A 1 95 ? -2.498 2.529 -21.762 1.00 81.00 95 SER A N 1
ATOM 747 C CA . SER A 1 95 ? -1.938 2.143 -23.049 1.00 81.00 95 SER A CA 1
ATOM 748 C C . SER A 1 95 ? -0.974 0.972 -22.860 1.00 81.00 95 SER A C 1
ATOM 750 O O . SER A 1 95 ? -0.324 0.843 -21.817 1.00 81.00 95 SER A O 1
ATOM 752 N N . TRP A 1 96 ? -0.851 0.141 -23.892 1.00 79.88 96 TRP A N 1
ATOM 753 C CA . TRP A 1 96 ? 0.073 -0.990 -23.895 1.00 79.88 96 TRP A CA 1
ATOM 754 C C . TRP A 1 96 ? 1.497 -0.579 -23.489 1.00 79.88 96 TRP A C 1
ATOM 756 O O . TRP A 1 96 ? 2.119 -1.239 -22.662 1.00 79.88 96 TRP A O 1
ATOM 766 N N . ASP A 1 97 ? 1.968 0.575 -23.965 1.00 82.62 97 ASP A N 1
ATOM 767 C CA . ASP A 1 97 ? 3.294 1.099 -23.621 1.00 82.62 97 ASP A CA 1
ATOM 768 C C . ASP A 1 97 ? 3.455 1.366 -22.118 1.00 82.62 97 ASP A C 1
ATOM 770 O O . ASP A 1 97 ? 4.501 1.064 -21.541 1.00 82.62 97 ASP A O 1
ATOM 774 N N . LYS A 1 98 ? 2.409 1.878 -21.454 1.00 77.38 98 LYS A N 1
ATOM 775 C CA . LYS A 1 98 ? 2.414 2.098 -19.999 1.00 77.38 98 LYS A CA 1
ATOM 776 C C . LYS A 1 98 ? 2.396 0.779 -19.234 1.00 77.38 98 LYS A C 1
ATOM 778 O O . LYS A 1 98 ? 3.109 0.662 -18.239 1.00 77.38 98 LYS A O 1
ATOM 783 N N . ALA A 1 99 ? 1.638 -0.212 -19.706 1.00 78.75 99 ALA A N 1
ATOM 784 C CA . ALA A 1 99 ? 1.630 -1.553 -19.120 1.00 78.75 99 ALA A CA 1
ATOM 785 C C . ALA A 1 99 ? 3.015 -2.211 -19.208 1.00 78.75 99 ALA A C 1
ATOM 787 O O . ALA A 1 99 ? 3.527 -2.729 -18.215 1.00 78.75 99 ALA A O 1
ATOM 788 N N . VAL A 1 100 ? 3.655 -2.130 -20.379 1.00 80.44 100 VAL A N 1
ATOM 789 C CA . VAL A 1 100 ? 5.003 -2.662 -20.620 1.00 80.44 100 VAL A CA 1
ATOM 790 C C . VAL A 1 100 ? 6.046 -1.941 -19.765 1.00 80.44 100 VAL A C 1
ATOM 792 O O . VAL A 1 100 ? 6.885 -2.603 -19.151 1.00 80.44 100 VAL A O 1
ATOM 795 N N . ALA A 1 101 ? 5.998 -0.608 -19.687 1.00 79.38 101 ALA A N 1
ATOM 796 C CA . ALA A 1 101 ? 6.904 0.173 -18.844 1.00 79.38 101 ALA A CA 1
ATOM 797 C C . ALA A 1 101 ? 6.759 -0.191 -17.357 1.00 79.38 101 ALA A C 1
ATOM 799 O O . ALA A 1 101 ? 7.764 -0.437 -16.688 1.00 79.38 101 ALA A O 1
ATOM 800 N N . LEU A 1 102 ? 5.521 -0.319 -16.864 1.00 77.81 102 LEU A N 1
ATOM 801 C CA . LEU A 1 102 ? 5.231 -0.721 -15.486 1.00 77.81 102 LEU A CA 1
ATOM 802 C C . LEU A 1 102 ? 5.783 -2.118 -15.174 1.00 77.81 102 LEU A C 1
ATOM 804 O O . LEU A 1 102 ? 6.487 -2.290 -14.179 1.00 77.81 102 LEU A O 1
ATOM 808 N N . PHE A 1 103 ? 5.518 -3.106 -16.035 1.00 79.19 103 PHE A N 1
ATOM 809 C CA . PHE A 1 103 ? 6.037 -4.467 -15.860 1.00 79.19 103 PHE A CA 1
ATOM 810 C C . PHE A 1 103 ? 7.569 -4.493 -15.827 1.00 79.19 103 PHE A C 1
ATOM 812 O O . PHE A 1 103 ? 8.160 -5.130 -14.953 1.00 79.19 103 PHE A O 1
ATOM 819 N N . ARG A 1 104 ? 8.224 -3.764 -16.739 1.00 78.94 104 ARG A N 1
ATOM 820 C CA . ARG A 1 104 ? 9.692 -3.664 -16.794 1.00 78.94 104 ARG A CA 1
ATOM 821 C C . ARG A 1 104 ? 10.269 -3.044 -15.523 1.00 78.94 104 ARG A C 1
ATOM 823 O O . ARG A 1 104 ? 11.204 -3.607 -14.960 1.00 78.94 104 ARG A O 1
ATOM 830 N N . GLY A 1 105 ? 9.693 -1.939 -15.048 1.00 77.06 105 GLY A N 1
ATOM 831 C CA . GLY A 1 105 ? 10.122 -1.282 -13.810 1.00 77.06 105 GLY A CA 1
ATOM 832 C C . GLY A 1 105 ? 9.990 -2.176 -12.572 1.00 77.06 105 GLY A C 1
ATOM 833 O O . GLY A 1 105 ? 10.805 -2.096 -11.657 1.00 77.06 105 GLY A O 1
ATOM 834 N N . ILE A 1 106 ? 9.000 -3.071 -12.532 1.00 74.75 106 ILE A N 1
ATOM 835 C CA . ILE A 1 106 ? 8.839 -4.025 -11.422 1.00 74.75 106 ILE A CA 1
ATOM 836 C C . ILE A 1 106 ? 9.915 -5.108 -11.460 1.00 74.75 106 ILE A C 1
ATOM 838 O O . ILE A 1 106 ? 10.540 -5.377 -10.431 1.00 74.75 106 ILE A O 1
ATOM 842 N N . ILE A 1 107 ? 10.150 -5.709 -12.629 1.00 79.31 107 ILE A N 1
ATOM 843 C CA . ILE A 1 107 ? 11.167 -6.756 -12.792 1.00 79.31 107 ILE A CA 1
ATOM 844 C C . ILE A 1 107 ? 12.551 -6.228 -12.415 1.00 79.31 107 ILE A C 1
ATOM 846 O O . ILE A 1 107 ? 13.257 -6.881 -11.652 1.00 79.31 107 ILE A O 1
ATOM 850 N N . SER A 1 108 ? 12.908 -5.014 -12.832 1.00 78.06 108 SER A N 1
ATOM 851 C CA . SER A 1 108 ? 14.217 -4.441 -12.501 1.00 78.06 108 SER A CA 1
ATOM 852 C C . SER A 1 108 ? 14.426 -4.231 -11.004 1.00 78.06 108 SER A C 1
ATOM 854 O O . SER A 1 108 ? 15.511 -4.479 -10.478 1.00 78.06 108 SER A O 1
ATOM 856 N N . ILE A 1 109 ? 13.379 -3.806 -10.288 1.00 75.56 109 ILE A N 1
ATOM 857 C CA . ILE A 1 109 ? 13.425 -3.665 -8.828 1.00 75.56 109 ILE A CA 1
ATOM 858 C C . ILE A 1 109 ? 13.584 -5.042 -8.173 1.00 75.56 109 ILE A C 1
ATOM 860 O O . ILE A 1 109 ? 14.398 -5.189 -7.259 1.00 75.56 109 ILE A O 1
ATOM 864 N N . ALA A 1 110 ? 12.837 -6.048 -8.635 1.00 74.56 110 ALA A N 1
ATOM 865 C CA . ALA A 1 110 ? 12.906 -7.407 -8.102 1.00 74.56 110 ALA A CA 1
ATOM 866 C C . ALA A 1 110 ? 14.287 -8.050 -8.328 1.00 74.56 110 ALA A C 1
ATOM 868 O O . ALA A 1 110 ? 14.829 -8.686 -7.424 1.00 74.56 110 ALA A O 1
ATOM 869 N N . GLU A 1 111 ? 14.881 -7.833 -9.499 1.00 79.75 111 GLU A N 1
ATOM 870 C CA . GLU A 1 111 ? 16.200 -8.349 -9.879 1.00 79.75 111 GLU A CA 1
ATOM 871 C C . GLU A 1 111 ? 17.369 -7.519 -9.331 1.00 79.75 111 GLU A C 1
ATOM 873 O O . GLU A 1 111 ? 18.517 -7.958 -9.392 1.00 79.75 111 GLU A O 1
ATOM 878 N N . ARG A 1 112 ? 17.100 -6.325 -8.781 1.00 71.06 112 ARG A N 1
ATOM 879 C CA . ARG A 1 112 ? 18.117 -5.328 -8.392 1.00 71.06 112 ARG A CA 1
ATOM 880 C C . ARG A 1 112 ? 19.064 -4.965 -9.546 1.00 71.06 112 ARG A C 1
ATOM 882 O O . ARG A 1 112 ? 20.242 -4.682 -9.320 1.00 71.06 112 ARG A O 1
ATOM 889 N N . SER A 1 113 ? 18.557 -4.976 -10.774 1.00 64.69 113 SER A N 1
ATOM 890 C CA . SER A 1 113 ? 19.285 -4.642 -11.997 1.00 64.69 113 SER A CA 1
ATOM 891 C C . SER A 1 113 ? 18.892 -3.237 -12.475 1.00 64.69 113 SER A C 1
ATOM 893 O O . SER A 1 113 ? 17.742 -2.817 -12.343 1.00 64.69 113 SER A O 1
ATOM 895 N N . SER A 1 114 ? 19.844 -2.461 -13.006 1.00 56.66 114 SER A N 1
ATOM 896 C CA . SER A 1 114 ? 19.512 -1.216 -13.705 1.00 56.66 114 SER A CA 1
ATOM 897 C C . SER A 1 114 ? 19.061 -1.547 -15.125 1.00 56.66 114 SER A C 1
ATOM 899 O O . SER A 1 114 ? 19.777 -2.210 -15.876 1.00 56.66 114 SER A O 1
ATOM 901 N N . LEU A 1 115 ? 17.865 -1.091 -15.501 1.00 53.34 115 LEU A N 1
ATOM 902 C CA . LEU A 1 115 ? 17.364 -1.248 -16.864 1.00 53.34 115 LEU A CA 1
ATOM 903 C C . LEU A 1 115 ? 18.260 -0.456 -17.819 1.00 53.34 115 LEU A C 1
ATOM 905 O O . LEU A 1 115 ? 18.343 0.769 -17.733 1.00 53.34 115 LEU A O 1
ATOM 909 N N . LYS A 1 116 ? 18.928 -1.158 -18.735 1.00 46.50 116 LYS A N 1
ATOM 910 C CA . LYS A 1 116 ? 19.431 -0.556 -19.968 1.00 46.50 116 LYS A CA 1
ATOM 911 C C . LYS A 1 116 ? 18.350 -0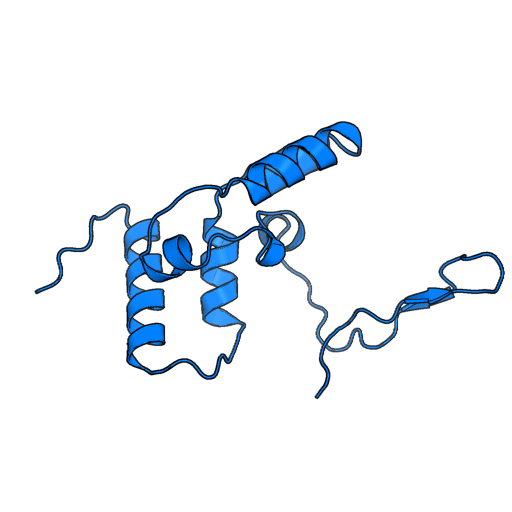.749 -21.021 1.00 46.50 116 LYS A C 1
ATOM 913 O O . LYS A 1 116 ? 17.981 -1.884 -21.309 1.00 46.50 116 LYS A O 1
ATOM 918 N N . PHE A 1 117 ? 17.814 0.355 -21.521 1.00 50.78 117 PHE A N 1
ATOM 919 C CA . PHE A 1 117 ? 16.902 0.343 -22.654 1.00 50.78 117 PHE A CA 1
ATOM 920 C C . PHE A 1 117 ? 17.684 0.737 -23.904 1.00 50.78 117 PHE A C 1
ATOM 922 O O . PHE A 1 117 ? 18.406 1.735 -23.869 1.00 50.78 117 PHE A O 1
ATOM 929 N N . ASP A 1 118 ? 17.540 -0.074 -24.950 1.00 47.97 118 ASP A N 1
ATOM 930 C CA . ASP A 1 118 ? 17.885 0.279 -26.328 1.00 47.97 118 ASP A CA 1
ATOM 931 C C . ASP A 1 118 ? 16.749 1.099 -26.959 1.00 47.97 118 ASP A C 1
ATOM 933 O O . ASP A 1 118 ? 15.567 0.817 -26.629 1.00 47.97 118 ASP A O 1
#

Radius of gyration: 17.1 Å; chains: 1; bounding box: 47×24×44 Å